Protein AF-A0A7X9PZQ4-F1 (afdb_monomer_lite)

pLDDT: mean 87.84, std 7.23, range [57.78, 97.38]

Foldseek 3Di:
DCVVCCVPCVVVVVVVVVVVVVVVVCCCPDPNVVDDPDPPPDDDPDDPVVVVVVVVVVPDDPVCVVCVPVVVVCCVVPPD

Radius of gyration: 19.25 Å; chains: 1; bounding box: 38×30×52 Å

Secondary structure (DSSP, 8-state):
-HHHHHHHHHHHHHHHHHHHHHHHHHHHHSGGGGS-SS-TTPPPSS-HHHHHHHHHHHH--HHHHHHHHHHHHHHHHS--

Structure (mmCIF, N/CA/C/O backbone):
data_AF-A0A7X9PZQ4-F1
#
_entry.id   AF-A0A7X9PZQ4-F1
#
loop_
_atom_site.group_PDB
_atom_site.id
_atom_site.type_symbol
_atom_site.label_atom_id
_atom_site.label_alt_id
_atom_site.label_comp_id
_atom_site.label_asym_id
_atom_site.label_entity_id
_atom_site.label_seq_id
_atom_site.pdbx_PDB_ins_code
_atom_site.Cartn_x
_atom_site.Cartn_y
_atom_site.Cartn_z
_atom_site.occupancy
_atom_site.B_iso_o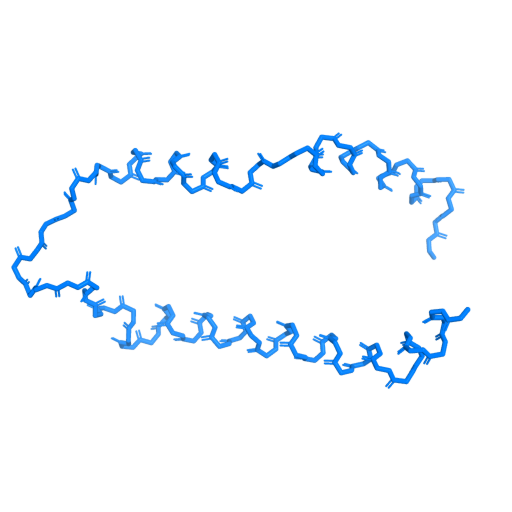r_equiv
_atom_site.auth_seq_id
_atom_site.auth_comp_id
_atom_site.auth_asym_id
_atom_site.auth_atom_id
_atom_site.pdbx_PDB_model_num
ATOM 1 N N . MET A 1 1 ? 23.440 -7.017 -13.051 1.00 57.78 1 MET A N 1
ATOM 2 C CA . MET A 1 1 ? 23.574 -7.817 -11.809 1.00 57.78 1 MET A CA 1
ATOM 3 C C . MET A 1 1 ? 22.231 -8.049 -11.105 1.00 57.78 1 MET A C 1
ATOM 5 O O . MET A 1 1 ? 22.048 -9.127 -10.567 1.00 57.78 1 MET A O 1
ATOM 9 N N . THR A 1 2 ? 21.256 -7.130 -11.164 1.00 78.75 2 THR A N 1
ATOM 10 C CA . THR A 1 2 ? 19.897 -7.319 -10.596 1.00 78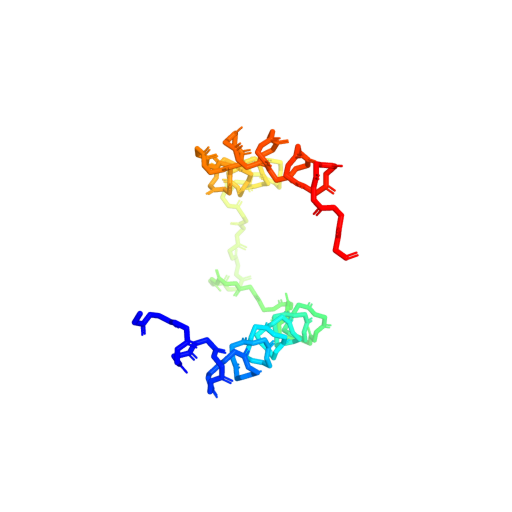.75 2 THR A CA 1
ATOM 11 C C . THR A 1 2 ? 18.955 -8.193 -11.442 1.00 78.75 2 THR A C 1
ATOM 13 O O . THR A 1 2 ? 18.005 -8.761 -10.907 1.00 78.75 2 THR A O 1
ATOM 16 N N . A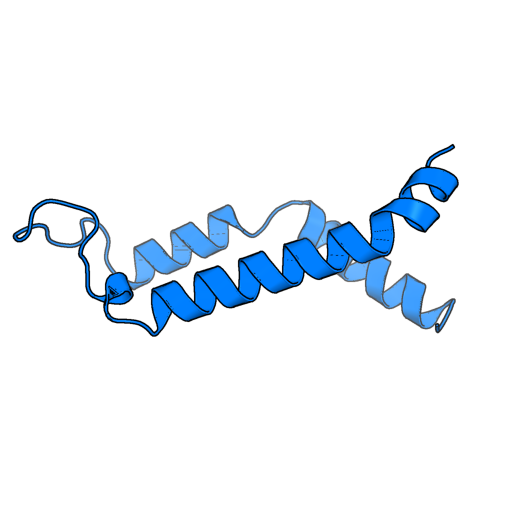LA A 1 3 ? 19.228 -8.346 -12.744 1.00 79.56 3 ALA A N 1
ATOM 17 C CA . ALA A 1 3 ? 18.398 -9.140 -13.659 1.00 79.56 3 ALA A CA 1
ATOM 18 C C . ALA A 1 3 ? 18.268 -10.613 -13.232 1.00 79.56 3 ALA A C 1
ATOM 20 O O . ALA A 1 3 ? 17.165 -11.139 -13.221 1.00 79.56 3 ALA A O 1
ATOM 21 N N . TRP A 1 4 ? 19.358 -11.239 -12.772 1.00 85.81 4 TRP A N 1
ATOM 22 C CA . TRP A 1 4 ? 19.339 -12.627 -12.294 1.00 85.81 4 TRP A CA 1
ATOM 23 C C . TRP A 1 4 ? 18.421 -12.817 -11.075 1.00 85.81 4 TRP A C 1
ATOM 25 O O . TRP A 1 4 ? 17.656 -13.773 -11.011 1.00 85.81 4 TRP A O 1
ATOM 35 N N . VAL A 1 5 ? 18.440 -11.871 -10.129 1.00 84.88 5 VAL A N 1
ATOM 36 C CA . VAL A 1 5 ? 17.526 -11.895 -8.973 1.00 84.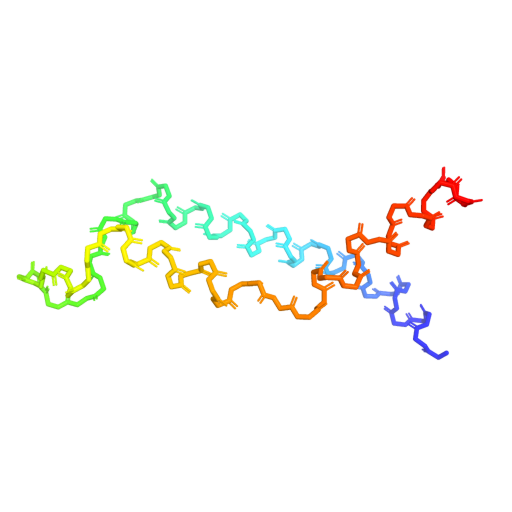88 5 VAL A CA 1
ATOM 37 C C . VAL A 1 5 ? 16.085 -11.718 -9.439 1.00 84.88 5 VAL A C 1
ATOM 39 O O . VAL A 1 5 ? 15.201 -12.424 -8.975 1.00 84.88 5 VAL A O 1
ATOM 42 N N . THR A 1 6 ? 15.846 -10.812 -10.384 1.00 85.00 6 THR A N 1
ATOM 43 C CA . THR A 1 6 ? 14.496 -10.553 -10.904 1.00 85.00 6 THR A CA 1
ATOM 44 C C . THR A 1 6 ? 13.932 -11.774 -11.636 1.00 85.00 6 THR A C 1
ATOM 46 O O . THR A 1 6 ? 12.763 -12.098 -11.468 1.00 85.00 6 THR A O 1
ATOM 49 N N . GLU A 1 7 ? 14.762 -12.496 -12.386 1.00 84.25 7 GLU A N 1
ATOM 50 C CA . GLU A 1 7 ? 14.358 -13.683 -13.144 1.00 84.25 7 GLU A CA 1
ATOM 51 C C . GLU A 1 7 ? 14.020 -14.871 -12.228 1.00 84.25 7 GLU A C 1
ATOM 53 O O . GLU A 1 7 ? 12.981 -15.508 -12.393 1.00 84.25 7 GLU A O 1
ATOM 58 N N . TRP A 1 8 ? 14.840 -15.126 -11.203 1.00 87.50 8 TRP A N 1
ATOM 59 C CA . TRP A 1 8 ? 14.630 -16.260 -10.295 1.00 87.50 8 TRP A CA 1
ATOM 60 C C . TRP A 1 8 ? 13.677 -15.967 -9.127 1.00 87.50 8 TRP A C 1
ATOM 62 O O . TRP A 1 8 ? 12.945 -16.862 -8.705 1.00 87.50 8 TRP A O 1
ATOM 72 N N . PHE A 1 9 ? 13.654 -14.737 -8.603 1.00 89.94 9 PHE A N 1
ATOM 73 C CA . PHE A 1 9 ? 12.830 -14.341 -7.449 1.00 89.94 9 PHE A CA 1
ATOM 74 C C . PHE A 1 9 ? 11.610 -13.484 -7.807 1.00 89.94 9 PHE A C 1
ATOM 76 O O . PHE A 1 9 ? 10.772 -13.244 -6.936 1.00 89.94 9 PHE A O 1
ATOM 83 N N . GLY A 1 10 ? 11.454 -13.045 -9.060 1.00 87.31 10 GLY A N 1
ATOM 84 C CA . GLY A 1 10 ? 10.328 -12.198 -9.469 1.00 87.31 10 GLY A CA 1
ATOM 85 C C . GLY A 1 10 ? 8.964 -12.846 -9.218 1.00 87.31 10 GLY A C 1
ATOM 86 O O . GLY A 1 10 ? 8.070 -12.210 -8.663 1.00 87.31 10 GLY A O 1
ATOM 87 N N . TRP A 1 11 ? 8.814 -14.138 -9.531 1.00 91.12 11 TRP A N 1
ATOM 88 C CA . TRP A 1 11 ? 7.564 -14.873 -9.286 1.00 91.12 11 TRP A CA 1
ATOM 89 C C . TRP A 1 11 ? 7.228 -14.965 -7.790 1.00 91.12 11 TRP A C 1
ATOM 91 O O . TRP A 1 11 ? 6.071 -14.809 -7.400 1.00 91.12 11 TRP A O 1
ATOM 101 N N . PHE A 1 12 ? 8.244 -15.174 -6.945 1.00 92.38 12 PHE A N 1
ATOM 102 C CA . PHE A 1 12 ? 8.083 -15.243 -5.497 1.00 92.38 12 PHE A CA 1
ATOM 103 C C . PHE A 1 12 ? 7.676 -13.882 -4.931 1.00 92.38 12 PHE A C 1
ATOM 105 O O . PHE A 1 12 ? 6.789 -13.818 -4.086 1.00 92.38 12 PHE A O 1
ATOM 112 N N . TYR A 1 13 ? 8.266 -12.793 -5.434 1.00 92.19 13 TYR A N 1
ATOM 113 C CA . TYR A 1 13 ? 7.899 -11.433 -5.046 1.00 92.19 13 TYR A CA 1
ATOM 114 C C . TYR A 1 13 ? 6.419 -11.137 -5.329 1.00 92.19 13 TYR A C 1
ATOM 116 O O . TYR A 1 13 ? 5.699 -10.696 -4.433 1.00 92.19 13 TYR A O 1
ATOM 124 N N . VAL A 1 14 ? 5.938 -11.444 -6.541 1.00 93.44 14 VAL A N 1
ATOM 125 C CA . VAL A 1 14 ? 4.531 -11.225 -6.925 1.00 93.44 14 VAL A CA 1
ATO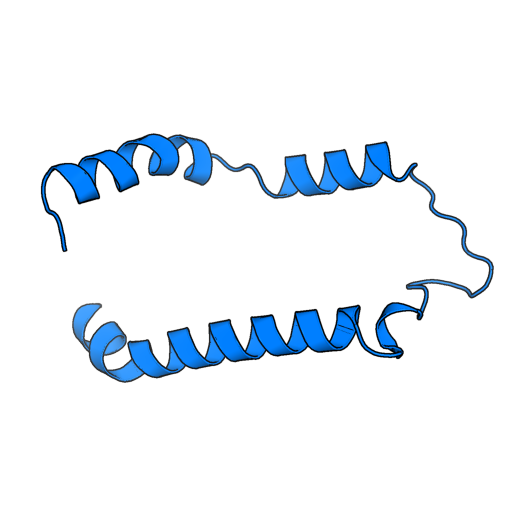M 126 C C . VAL A 1 14 ? 3.583 -12.100 -6.099 1.00 93.44 14 VAL A C 1
ATOM 128 O O . VAL A 1 14 ? 2.549 -11.618 -5.626 1.00 93.44 14 VAL A O 1
ATOM 131 N N . LEU A 1 15 ? 3.937 -13.370 -5.878 1.00 95.62 15 LEU A N 1
ATOM 132 C CA . LEU A 1 15 ? 3.143 -14.285 -5.057 1.00 95.62 15 LEU A CA 1
ATOM 133 C C . LEU A 1 15 ? 3.066 -13.803 -3.608 1.00 95.62 15 LEU A C 1
ATOM 135 O O . LEU A 1 15 ? 1.979 -13.775 -3.038 1.00 95.62 15 LEU A O 1
ATOM 139 N N . LEU A 1 16 ? 4.190 -13.385 -3.024 1.00 96.25 16 LEU A N 1
ATOM 140 C CA . LEU A 1 16 ? 4.248 -12.869 -1.661 1.00 96.25 16 LEU A CA 1
ATOM 141 C C . LEU A 1 16 ? 3.412 -11.594 -1.515 1.00 96.25 16 LEU A C 1
ATOM 143 O O . LEU A 1 16 ? 2.608 -11.505 -0.591 1.00 96.25 16 LEU A O 1
ATOM 147 N N . ALA A 1 17 ? 3.552 -10.638 -2.438 1.00 96.31 17 ALA A N 1
ATOM 148 C CA . ALA A 1 17 ? 2.756 -9.411 -2.438 1.00 96.31 17 ALA A CA 1
ATOM 149 C C . ALA A 1 17 ? 1.251 -9.720 -2.505 1.00 96.31 17 ALA A C 1
ATOM 151 O O . ALA A 1 17 ? 0.463 -9.189 -1.720 1.00 96.31 17 ALA A O 1
ATOM 152 N N . THR A 1 18 ? 0.860 -10.649 -3.380 1.00 96.81 18 THR A N 1
ATOM 153 C CA . THR A 1 18 ? -0.531 -11.105 -3.506 1.00 96.81 18 THR A CA 1
ATOM 154 C C . THR A 1 18 ? -1.010 -11.809 -2.234 1.00 96.81 18 THR A C 1
ATOM 156 O O . THR A 1 18 ? -2.113 -11.545 -1.762 1.00 96.81 18 THR A O 1
ATOM 159 N N . ALA A 1 19 ? -0.185 -12.667 -1.631 1.00 97.38 19 ALA A N 1
ATOM 160 C CA . ALA A 1 19 ? -0.517 -13.373 -0.397 1.00 97.38 19 ALA A CA 1
ATOM 161 C C . ALA A 1 19 ? -0.713 -12.408 0.782 1.00 97.38 19 ALA A C 1
ATOM 163 O O . ALA A 1 19 ? -1.669 -12.561 1.542 1.00 97.38 19 ALA A O 1
ATOM 164 N N . VAL A 1 20 ? 0.140 -11.386 0.910 1.00 97.31 20 VAL A N 1
ATOM 165 C CA . VAL A 1 20 ? -0.006 -10.330 1.925 1.00 97.31 20 VAL A CA 1
ATOM 166 C C . VAL A 1 20 ? -1.289 -9.532 1.697 1.00 97.31 20 VAL A C 1
ATOM 168 O O . VAL A 1 20 ? -2.026 -9.289 2.651 1.00 97.31 20 VAL A O 1
ATOM 171 N N . LEU A 1 21 ? -1.604 -9.175 0.447 1.00 96.88 21 LEU A N 1
ATOM 172 C CA . LEU A 1 21 ? -2.849 -8.480 0.115 1.00 96.88 21 LEU A CA 1
ATOM 173 C C . LEU A 1 21 ? -4.078 -9.308 0.517 1.00 96.88 21 LEU A C 1
ATOM 175 O O . LEU A 1 21 ? -4.960 -8.811 1.217 1.00 96.88 21 LEU A O 1
ATOM 179 N N . VAL A 1 22 ? -4.116 -10.585 0.125 1.00 97.19 22 VAL A N 1
ATOM 180 C CA . VAL A 1 22 ? -5.200 -11.510 0.490 1.00 97.19 22 VAL A CA 1
ATOM 181 C C . VAL A 1 22 ? -5.302 -11.659 2.007 1.00 97.19 22 VAL A C 1
ATOM 183 O O . VAL A 1 22 ? -6.406 -11.650 2.545 1.00 97.19 22 VAL A O 1
ATOM 186 N N . PHE A 1 23 ? -4.173 -11.746 2.710 1.00 96.12 23 PHE A N 1
ATOM 187 C CA . PHE A 1 23 ? -4.138 -11.837 4.165 1.00 96.12 23 PHE A CA 1
ATOM 188 C C . PHE A 1 23 ? -4.736 -10.598 4.845 1.00 96.12 23 PHE A C 1
ATOM 190 O O . PHE A 1 23 ? -5.574 -10.738 5.735 1.00 96.12 23 PHE A O 1
ATOM 197 N N . VAL A 1 24 ? -4.373 -9.388 4.409 1.00 95.31 24 VAL A N 1
ATOM 198 C CA . VAL A 1 24 ? -4.921 -8.138 4.966 1.00 95.31 24 VAL A CA 1
ATOM 199 C C . VAL A 1 24 ? -6.419 -8.014 4.680 1.00 95.31 24 VAL A C 1
ATOM 201 O O . VAL A 1 24 ? -7.186 -7.671 5.580 1.00 95.31 24 VAL A O 1
ATOM 204 N N . LEU A 1 25 ? -6.859 -8.353 3.463 1.00 95.56 25 LEU A N 1
ATOM 205 C CA . LEU A 1 25 ? -8.283 -8.377 3.115 1.00 95.56 25 LEU A CA 1
ATOM 206 C C . LEU A 1 25 ? -9.054 -9.396 3.962 1.00 95.56 25 LEU A C 1
ATOM 208 O O . LEU A 1 25 ? -10.125 -9.085 4.484 1.00 95.56 25 LEU A O 1
ATOM 212 N N . TYR A 1 26 ? -8.490 -10.591 4.152 1.00 95.25 26 TYR A N 1
ATOM 213 C CA . TYR A 1 26 ? -9.061 -11.612 5.022 1.00 95.25 26 TYR A CA 1
ATOM 214 C C . TYR A 1 26 ? -9.191 -11.106 6.462 1.00 95.25 26 TYR A C 1
ATOM 216 O O . TYR A 1 26 ? -10.259 -11.232 7.056 1.00 95.25 26 TYR A O 1
ATOM 224 N N . LEU A 1 27 ? -8.156 -10.475 7.024 1.00 94.00 27 LEU A N 1
ATOM 225 C CA . LEU A 1 27 ? -8.230 -9.891 8.365 1.00 94.00 27 LEU A CA 1
ATOM 226 C C . LEU A 1 27 ? -9.319 -8.818 8.471 1.00 94.00 27 LEU A C 1
ATOM 228 O O . LEU A 1 27 ? -10.077 -8.841 9.437 1.00 94.00 27 LEU A O 1
ATOM 232 N N . GLY A 1 28 ? -9.438 -7.940 7.472 1.00 91.56 28 GLY A N 1
ATOM 233 C CA . GLY A 1 28 ? -10.434 -6.867 7.456 1.00 91.56 28 GLY A CA 1
ATOM 234 C C . GLY A 1 28 ? -11.882 -7.359 7.370 1.00 91.56 28 GLY A C 1
ATOM 235 O O . GLY A 1 28 ? -12.744 -6.836 8.069 1.00 91.56 28 GLY A O 1
ATOM 236 N N . VAL A 1 29 ? -12.156 -8.374 6.542 1.00 93.69 29 VAL A N 1
ATOM 237 C CA . VAL A 1 29 ? -13.518 -8.912 6.335 1.00 93.69 29 VAL A CA 1
ATOM 238 C C . VAL A 1 29 ? -13.901 -9.951 7.393 1.00 93.69 29 VAL A C 1
ATOM 240 O O . VAL A 1 29 ? -15.076 -10.134 7.708 1.00 93.69 29 VAL A O 1
ATOM 243 N N . SER A 1 30 ? -12.921 -10.658 7.952 1.00 91.75 30 SER A N 1
ATOM 244 C CA . SER A 1 30 ? -13.167 -11.679 8.968 1.00 91.75 30 SER A CA 1
ATOM 245 C C . SER A 1 30 ? -13.587 -11.082 10.318 1.00 91.75 30 SER A C 1
ATOM 247 O O . SER A 1 30 ? -13.529 -9.879 10.578 1.00 91.75 30 SER A O 1
ATOM 249 N N . ARG A 1 31 ? -13.938 -11.970 11.254 1.00 84.81 31 ARG A N 1
ATOM 250 C CA . ARG A 1 31 ? -14.221 -11.620 12.655 1.00 84.81 31 ARG A CA 1
ATOM 251 C C . ARG A 1 31 ? -13.085 -10.849 13.343 1.00 84.81 31 ARG A C 1
ATOM 253 O O . ARG A 1 31 ? -13.336 -10.166 14.329 1.00 84.81 31 ARG A O 1
ATOM 260 N N . TYR A 1 32 ? -11.852 -10.970 12.844 1.00 86.56 32 TYR A N 1
ATOM 261 C CA . TYR A 1 32 ? -10.689 -10.294 13.413 1.00 86.56 32 TYR A CA 1
ATOM 262 C C . TYR A 1 32 ? -10.725 -8.776 13.184 1.00 86.56 32 TYR A C 1
ATOM 264 O O . TYR A 1 32 ? -10.222 -8.042 14.026 1.00 86.56 32 TYR A O 1
ATOM 272 N N . GLY A 1 33 ? -11.397 -8.289 12.134 1.00 82.12 33 GLY A N 1
ATOM 273 C CA . GLY A 1 33 ? -11.560 -6.853 11.874 1.00 82.12 33 GLY A CA 1
ATOM 274 C C . GLY A 1 33 ? -12.439 -6.120 12.895 1.00 82.12 33 GLY A C 1
ATOM 275 O O . GLY A 1 33 ? -12.370 -4.900 13.007 1.00 82.12 33 GLY A O 1
ATOM 276 N N . HIS A 1 34 ? -13.239 -6.850 13.680 1.00 80.88 34 HIS A N 1
ATOM 277 C CA . HIS A 1 34 ? -14.073 -6.273 14.742 1.00 80.88 34 HIS A CA 1
ATOM 278 C C . HIS A 1 34 ? -13.315 -6.095 16.065 1.00 80.88 34 HIS A C 1
ATOM 280 O O . HIS A 1 34 ? -13.838 -5.486 17.001 1.00 80.88 34 HIS A O 1
ATOM 286 N N . ILE A 1 35 ? -12.097 -6.636 16.160 1.00 84.94 35 ILE A N 1
ATOM 287 C CA . ILE A 1 35 ? -11.270 -6.538 17.358 1.00 84.94 35 ILE A CA 1
ATOM 288 C C . ILE A 1 35 ? -10.715 -5.116 17.440 1.00 84.94 35 ILE A C 1
ATOM 290 O O . ILE A 1 35 ? -10.017 -4.646 16.542 1.00 84.94 35 ILE A O 1
ATOM 294 N N . ARG A 1 36 ? -11.025 -4.424 18.539 1.00 81.75 36 ARG A N 1
ATOM 295 C CA . ARG A 1 36 ? -10.477 -3.094 18.815 1.00 81.75 36 ARG A CA 1
ATOM 296 C C . ARG A 1 36 ? -9.015 -3.235 19.222 1.00 81.75 36 ARG A C 1
ATOM 298 O O . ARG A 1 36 ? -8.681 -4.009 20.114 1.00 81.75 36 ARG A O 1
ATOM 305 N N . LEU A 1 37 ? -8.144 -2.467 18.575 1.00 83.00 37 LEU A N 1
ATOM 306 C CA . LEU A 1 37 ? -6.725 -2.385 18.916 1.00 83.00 37 LEU A CA 1
ATOM 307 C C . LEU A 1 37 ? -6.554 -1.469 20.138 1.00 83.00 37 LEU A C 1
ATOM 309 O O . LEU A 1 37 ? -6.230 -0.293 20.007 1.00 83.00 37 LEU A O 1
ATOM 313 N N . GLY A 1 38 ? -6.854 -1.994 21.324 1.00 81.81 38 GLY A N 1
ATOM 314 C CA . GLY A 1 38 ? -6.815 -1.261 22.589 1.00 81.81 38 GLY A CA 1
ATOM 315 C C . GLY A 1 38 ? -7.740 -1.888 23.635 1.00 81.81 38 GLY A C 1
ATOM 316 O O . GLY A 1 38 ? -8.380 -2.898 23.352 1.00 81.81 38 GLY A O 1
ATOM 317 N N . PRO A 1 39 ? -7.840 -1.311 24.844 1.00 77.88 39 PRO A N 1
ATOM 318 C CA . PRO A 1 39 ? -8.811 -1.754 25.845 1.00 77.88 39 PRO A CA 1
ATOM 319 C C . PRO A 1 39 ? -10.237 -1.757 25.272 1.00 77.88 39 PRO A C 1
ATOM 321 O O . PRO A 1 39 ? -10.571 -0.873 24.480 1.00 77.88 39 PRO A O 1
ATOM 324 N N . ASP A 1 40 ? -11.105 -2.676 25.704 1.00 73.88 40 ASP A N 1
ATOM 325 C CA . ASP A 1 40 ? -12.471 -2.834 25.161 1.00 73.88 40 ASP A CA 1
ATOM 326 C C . ASP A 1 40 ? -13.325 -1.554 25.234 1.00 73.88 40 ASP A C 1
ATOM 328 O O . ASP A 1 40 ? -14.278 -1.373 24.476 1.00 73.88 40 ASP A O 1
ATOM 332 N N . HIS A 1 41 ? -12.972 -0.641 26.141 1.00 75.12 41 HIS A N 1
ATOM 333 C CA . HIS A 1 41 ? -13.660 0.632 26.376 1.00 75.12 41 HIS A CA 1
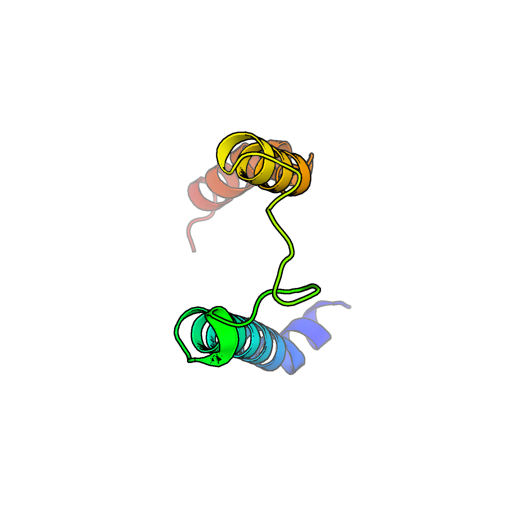ATOM 334 C C . HIS A 1 41 ? -13.001 1.822 25.661 1.00 75.12 41 HIS A C 1
ATOM 336 O O . HIS A 1 41 ? -13.418 2.967 25.854 1.00 75.12 41 HIS A O 1
ATOM 342 N N . SER A 1 42 ? -11.950 1.580 24.876 1.00 76.00 42 SER A N 1
ATOM 343 C CA . SER A 1 42 ? -11.227 2.627 24.161 1.00 76.00 42 SER A CA 1
ATOM 344 C C . SER A 1 42 ? -12.108 3.267 23.088 1.00 76.00 42 SER A C 1
ATOM 346 O O . SER A 1 42 ? -12.796 2.604 22.304 1.00 76.00 42 SER A O 1
ATOM 348 N N . ARG A 1 43 ? -12.100 4.599 23.074 1.00 77.00 43 ARG A N 1
ATOM 349 C CA . ARG A 1 43 ? -12.733 5.415 22.038 1.00 77.00 43 ARG A CA 1
ATOM 350 C C . ARG A 1 43 ? -11.639 5.951 21.113 1.00 77.00 43 ARG A C 1
ATOM 352 O O . ARG A 1 43 ? -10.532 6.181 21.596 1.00 77.00 43 ARG A O 1
ATOM 359 N N . PRO A 1 44 ? -11.922 6.155 19.816 1.00 82.50 44 PRO A N 1
ATOM 360 C CA . PRO A 1 44 ? -10.970 6.792 18.914 1.00 82.50 44 PRO A CA 1
ATOM 361 C C . PRO A 1 44 ? -10.557 8.160 19.465 1.00 82.50 44 PRO A C 1
ATOM 363 O O . PRO A 1 44 ? -11.423 8.975 19.783 1.00 82.50 44 PRO A O 1
ATOM 366 N N . GLU A 1 45 ? -9.251 8.396 19.590 1.00 85.62 45 GLU A N 1
ATOM 367 C CA . GLU A 1 45 ? -8.707 9.690 20.028 1.00 85.62 45 GLU A CA 1
ATOM 368 C C . GLU A 1 45 ? -8.892 10.764 18.944 1.00 85.62 45 GLU A C 1
ATOM 370 O O . GLU A 1 45 ? -9.192 11.919 19.236 1.00 85.62 45 GLU A O 1
ATOM 375 N N . PHE A 1 46 ? -8.798 10.354 17.677 1.00 86.12 46 PHE A N 1
ATOM 376 C CA . PHE A 1 46 ? -9.021 11.200 16.510 1.00 86.12 46 PHE A CA 1
ATOM 377 C C . PHE A 1 46 ? -10.368 10.892 15.856 1.00 86.12 46 PHE A C 1
ATOM 379 O O . PHE A 1 46 ? -10.814 9.742 15.814 1.00 86.12 46 PHE A O 1
ATOM 386 N N . SER A 1 47 ? -11.011 11.921 15.296 1.00 90.94 47 SER A N 1
ATOM 387 C CA . SER A 1 47 ? -12.198 11.724 14.460 1.00 90.94 47 SER A CA 1
ATOM 388 C C . SER A 1 47 ? -11.844 10.894 13.224 1.00 90.94 47 SER A C 1
ATOM 390 O O . SER A 1 47 ? -10.713 10.940 12.738 1.00 90.94 47 SER A O 1
ATOM 392 N N . THR A 1 48 ? -12.816 10.174 12.661 1.00 89.94 48 THR A N 1
ATOM 393 C CA . THR A 1 48 ? -12.606 9.359 11.452 1.00 89.94 48 THR A CA 1
ATOM 394 C C . THR A 1 48 ? -12.009 10.170 10.298 1.00 89.94 48 THR A C 1
ATOM 396 O O . THR A 1 48 ? -11.177 9.663 9.551 1.00 89.94 48 THR A O 1
ATOM 399 N N . PHE A 1 49 ? -12.381 11.450 10.187 1.00 93.62 49 PHE A N 1
ATOM 400 C CA . PHE A 1 49 ? -11.838 12.361 9.180 1.00 93.62 49 PHE A CA 1
ATOM 401 C C . PHE A 1 49 ? -10.372 12.731 9.443 1.00 93.62 49 PHE A C 1
ATOM 403 O O . PHE A 1 49 ? -9.552 12.694 8.523 1.00 93.62 49 PHE A O 1
ATOM 410 N N . ALA A 1 50 ? -10.025 13.051 10.693 1.00 93.75 50 ALA A N 1
ATOM 411 C CA . ALA A 1 50 ? -8.648 13.350 11.072 1.00 93.75 50 ALA A CA 1
ATOM 412 C C . ALA A 1 50 ? -7.749 12.117 10.886 1.00 93.75 50 ALA A C 1
ATOM 414 O O . ALA A 1 50 ? -6.677 12.228 10.301 1.00 93.75 50 ALA A O 1
ATOM 415 N N . TRP A 1 51 ? -8.221 10.931 11.281 1.00 93.06 51 TRP A N 1
ATOM 416 C CA . TRP A 1 51 ? -7.514 9.666 11.070 1.00 93.06 51 TRP A CA 1
ATOM 417 C C . TRP A 1 51 ? -7.286 9.356 9.581 1.00 93.06 51 TRP A C 1
ATOM 419 O O . TRP A 1 51 ? -6.165 9.040 9.185 1.00 93.06 51 TRP A O 1
ATOM 429 N N . ALA A 1 52 ? -8.311 9.508 8.734 1.00 91.88 52 ALA A N 1
ATOM 430 C CA . ALA A 1 52 ? -8.170 9.298 7.292 1.00 91.88 52 ALA A CA 1
ATOM 431 C C . ALA A 1 52 ? -7.176 10.292 6.664 1.00 91.88 52 ALA A C 1
ATOM 433 O O . ALA A 1 52 ? -6.356 9.911 5.830 1.00 91.88 52 ALA A O 1
ATOM 434 N N . SER A 1 53 ? -7.200 11.550 7.116 1.00 93.75 53 SER A N 1
ATOM 435 C CA . SER A 1 53 ? -6.242 12.580 6.694 1.00 93.75 53 SER A CA 1
ATOM 436 C C . SER A 1 53 ? -4.805 12.225 7.085 1.00 93.75 53 SER A C 1
ATOM 438 O O . SER A 1 53 ? -3.890 12.419 6.288 1.00 93.75 53 SER A O 1
ATOM 440 N N . MET A 1 54 ? -4.596 11.659 8.279 1.00 94.12 54 MET A N 1
ATOM 441 C CA . MET A 1 54 ? -3.279 11.186 8.718 1.00 94.12 54 MET A CA 1
ATOM 442 C C . MET A 1 54 ? -2.776 10.020 7.862 1.00 94.12 54 MET A C 1
ATOM 444 O O . MET A 1 54 ? -1.613 10.022 7.470 1.00 94.12 54 MET A O 1
ATOM 448 N N . LEU A 1 55 ? -3.644 9.057 7.529 1.00 92.25 55 LEU A N 1
ATOM 449 C CA . LEU A 1 55 ? -3.292 7.936 6.650 1.00 92.25 55 LEU A CA 1
ATOM 450 C C . LEU A 1 55 ? -2.897 8.427 5.248 1.00 92.25 55 LEU A C 1
ATOM 452 O O . LEU A 1 55 ? -1.922 7.950 4.673 1.00 92.25 55 LEU A O 1
ATOM 456 N N . PHE A 1 56 ? -3.625 9.416 4.722 1.00 89.00 56 PHE A N 1
ATOM 457 C CA . PHE A 1 56 ? -3.303 10.047 3.445 1.00 89.00 56 PHE A CA 1
ATOM 458 C C . PHE A 1 56 ? -1.951 10.767 3.499 1.00 89.00 56 PHE A C 1
ATOM 460 O O . PHE A 1 56 ? -1.093 10.524 2.656 1.00 89.00 56 PHE A O 1
ATOM 467 N N . ALA A 1 57 ? -1.721 11.591 4.523 1.00 90.00 57 ALA A N 1
ATOM 468 C CA . ALA A 1 57 ? -0.453 12.295 4.700 1.00 90.00 57 ALA A CA 1
ATOM 469 C C . ALA A 1 57 ? 0.738 11.333 4.864 1.00 90.00 57 ALA A C 1
ATOM 471 O O . ALA A 1 57 ? 1.817 11.609 4.353 1.00 90.00 57 ALA A O 1
ATOM 472 N N . ALA A 1 58 ? 0.541 10.194 5.534 1.00 89.75 58 ALA A N 1
ATOM 473 C CA . ALA A 1 58 ? 1.563 9.159 5.667 1.00 89.75 58 ALA A CA 1
ATOM 474 C C . ALA A 1 58 ? 1.863 8.430 4.343 1.00 89.75 58 ALA A C 1
ATOM 476 O O . ALA A 1 58 ? 2.978 7.951 4.155 1.00 89.75 58 ALA A O 1
ATOM 477 N N . GLY A 1 59 ? 0.881 8.325 3.440 1.00 82.50 59 GLY A N 1
ATOM 478 C CA . GLY A 1 59 ? 1.013 7.604 2.171 1.00 82.50 59 GLY A CA 1
ATOM 479 C C . GLY A 1 59 ? 1.531 8.442 0.998 1.00 82.50 59 GLY A C 1
ATOM 480 O O . GLY A 1 59 ? 2.151 7.895 0.087 1.00 82.50 59 GLY A O 1
ATOM 481 N N . ILE A 1 60 ? 1.293 9.756 0.988 1.00 88.25 60 ILE A N 1
ATOM 482 C CA . ILE A 1 60 ? 1.715 10.631 -0.115 1.00 88.25 60 ILE A CA 1
ATOM 483 C C . ILE A 1 60 ? 3.165 11.082 0.090 1.00 88.25 60 ILE A C 1
ATOM 485 O O . ILE A 1 60 ? 3.446 12.027 0.823 1.00 88.25 60 ILE A O 1
ATOM 489 N N . GLY A 1 61 ? 4.088 10.398 -0.587 1.00 83.75 61 GLY A N 1
ATOM 490 C CA . GLY A 1 61 ? 5.512 10.737 -0.620 1.00 83.75 61 GLY A CA 1
ATOM 491 C C . GLY A 1 61 ? 5.961 11.415 -1.919 1.00 83.75 61 GLY A C 1
ATOM 492 O O . GLY A 1 61 ? 5.213 11.509 -2.895 1.00 83.75 61 GLY A O 1
ATOM 493 N N . THR A 1 62 ? 7.231 11.831 -1.951 1.00 85.38 62 THR A N 1
ATOM 494 C CA . THR A 1 62 ? 7.909 12.373 -3.147 1.00 85.38 62 THR A CA 1
ATOM 495 C C . THR A 1 62 ? 7.823 11.426 -4.346 1.00 85.38 62 THR A C 1
ATOM 497 O O . THR A 1 62 ? 7.690 11.882 -5.481 1.00 85.38 62 THR A O 1
ATOM 500 N N . ASP A 1 63 ? 7.824 10.116 -4.098 1.00 85.81 63 ASP A N 1
ATOM 501 C CA . ASP A 1 63 ? 7.734 9.096 -5.144 1.00 85.81 63 ASP A CA 1
ATOM 502 C C . ASP A 1 63 ? 6.438 9.218 -5.951 1.00 85.81 63 ASP A C 1
ATOM 504 O O . ASP A 1 63 ? 6.469 9.114 -7.172 1.00 85.81 63 ASP A O 1
ATOM 508 N N . VAL A 1 64 ? 5.309 9.542 -5.310 1.00 88.56 64 VAL A N 1
ATOM 509 C CA . VAL A 1 64 ? 4.037 9.754 -6.020 1.00 88.56 64 VAL A CA 1
ATOM 510 C C . VAL A 1 64 ? 4.146 10.955 -6.956 1.00 88.56 64 VAL A C 1
ATOM 512 O O . VAL A 1 64 ? 3.734 10.874 -8.109 1.00 88.56 64 VAL A O 1
ATOM 515 N N . MET A 1 65 ? 4.750 12.059 -6.503 1.00 88.81 65 MET A N 1
ATOM 516 C CA . MET A 1 65 ? 4.933 13.249 -7.343 1.00 88.81 65 MET A CA 1
ATOM 517 C C . MET A 1 65 ? 5.826 12.952 -8.552 1.00 88.81 65 MET A C 1
ATOM 519 O O . MET A 1 65 ? 5.525 13.397 -9.656 1.00 88.81 65 MET A O 1
ATOM 523 N N . PHE A 1 66 ? 6.881 12.160 -8.368 1.00 89.56 66 PHE A N 1
ATOM 524 C CA . PHE A 1 66 ? 7.799 11.785 -9.441 1.00 89.56 66 PHE A CA 1
ATOM 525 C C . PHE A 1 66 ? 7.174 10.787 -10.430 1.00 89.56 66 PHE A C 1
ATOM 527 O O . PHE A 1 66 ? 7.090 11.054 -11.633 1.00 89.56 66 PHE A O 1
ATOM 534 N N . TYR A 1 67 ? 6.689 9.648 -9.932 1.00 89.88 67 TYR A N 1
ATOM 535 C CA . TYR A 1 67 ? 6.171 8.569 -10.772 1.00 89.88 67 TYR A CA 1
ATOM 536 C C . TYR A 1 67 ? 4.809 8.893 -11.395 1.00 89.88 67 TYR A C 1
ATOM 538 O O . TYR A 1 67 ? 4.513 8.360 -12.460 1.00 89.88 67 TYR A O 1
ATOM 546 N N . SER A 1 68 ? 4.041 9.851 -10.850 1.00 88.31 68 SER A N 1
ATOM 547 C CA . SER A 1 68 ? 2.797 10.330 -11.483 1.00 88.31 68 SER A CA 1
ATOM 548 C C . SER A 1 68 ? 2.988 10.887 -12.898 1.00 88.31 68 SER A C 1
ATOM 550 O O . SER A 1 68 ? 2.044 10.877 -13.685 1.00 88.31 68 SER A O 1
ATOM 552 N N . VAL A 1 69 ? 4.194 11.357 -13.235 1.00 90.81 69 VAL A N 1
ATOM 553 C CA . VAL A 1 69 ? 4.531 11.867 -14.573 1.00 90.81 69 VAL A CA 1
ATOM 554 C C . VAL A 1 69 ? 5.385 10.864 -15.341 1.00 90.81 69 VAL A C 1
ATOM 556 O O . VAL A 1 69 ? 5.128 10.602 -16.515 1.00 90.81 69 VAL A O 1
ATOM 559 N N . VAL A 1 70 ? 6.401 10.299 -14.684 1.00 91.69 70 VAL A N 1
ATOM 560 C CA . VAL A 1 70 ? 7.393 9.436 -15.339 1.00 91.69 70 VAL A CA 1
ATOM 561 C C . VAL A 1 70 ? 6.779 8.128 -15.821 1.00 91.69 70 VAL A C 1
ATOM 563 O O . VAL A 1 70 ? 7.038 7.718 -16.952 1.00 91.69 70 VAL A O 1
ATOM 566 N N . GLU A 1 71 ? 5.950 7.484 -15.002 1.00 89.12 71 GLU A N 1
ATOM 567 C CA . GLU A 1 71 ? 5.394 6.176 -15.338 1.00 89.12 71 GLU A CA 1
ATOM 568 C C . GLU A 1 71 ? 4.436 6.258 -16.543 1.00 89.12 71 GLU A C 1
ATOM 570 O O . GLU A 1 71 ? 4.711 5.579 -17.537 1.00 89.12 71 GLU A O 1
ATOM 575 N N . PRO A 1 72 ? 3.429 7.160 -16.589 1.00 90.62 72 PRO A N 1
ATOM 576 C CA . PRO A 1 72 ? 2.569 7.295 -17.767 1.00 90.62 72 PRO A CA 1
ATOM 577 C C . PRO A 1 72 ? 3.327 7.710 -19.030 1.00 90.62 72 PRO A C 1
ATOM 579 O O . PRO A 1 72 ? 3.055 7.191 -20.112 1.00 90.62 72 PRO A O 1
ATOM 582 N N . ALA A 1 73 ? 4.297 8.624 -18.908 1.00 89.88 73 ALA A N 1
ATOM 583 C CA . ALA A 1 73 ? 5.109 9.048 -20.045 1.00 89.88 73 ALA A CA 1
ATOM 584 C C . ALA A 1 73 ? 5.931 7.879 -20.610 1.00 89.88 73 ALA A C 1
ATOM 586 O O . ALA A 1 73 ? 5.987 7.700 -21.827 1.00 89.88 73 ALA A O 1
ATOM 587 N N . SER A 1 74 ? 6.521 7.053 -19.741 1.00 89.25 74 SER A N 1
ATOM 588 C CA . SER A 1 74 ? 7.279 5.875 -20.165 1.00 89.25 74 SER A CA 1
ATOM 589 C C . SER A 1 74 ? 6.398 4.819 -20.836 1.00 89.25 74 SER A C 1
ATOM 591 O O . SER A 1 74 ? 6.779 4.313 -21.887 1.00 89.25 74 SER A O 1
ATOM 593 N N . GLN A 1 75 ? 5.194 4.557 -20.314 1.00 91.44 75 GLN A N 1
ATOM 594 C CA . GLN A 1 75 ? 4.252 3.618 -20.932 1.00 91.44 75 GLN A CA 1
ATOM 595 C C . GLN A 1 75 ? 3.692 4.129 -22.263 1.00 91.44 75 GLN A C 1
ATOM 597 O O . GLN A 1 75 ? 3.385 3.338 -23.149 1.00 91.44 75 GLN A O 1
ATOM 602 N N . TYR A 1 76 ? 3.580 5.448 -22.430 1.00 89.81 76 TYR A N 1
ATOM 603 C CA . TYR A 1 76 ? 3.186 6.049 -23.701 1.00 89.81 76 TYR A CA 1
ATOM 604 C C . TYR A 1 76 ? 4.295 5.957 -24.761 1.00 89.81 76 TYR A C 1
ATOM 606 O O . TYR A 1 76 ? 4.016 5.696 -25.929 1.00 89.81 76 TYR A O 1
ATOM 614 N N . MET A 1 77 ? 5.555 6.176 -24.369 1.00 90.38 77 MET A N 1
ATOM 615 C CA . MET A 1 77 ? 6.702 6.139 -25.287 1.00 90.38 77 MET A CA 1
ATOM 616 C C . MET A 1 77 ? 7.163 4.716 -25.624 1.00 90.38 77 MET A C 1
ATOM 618 O O . MET A 1 77 ? 7.656 4.481 -26.725 1.00 90.38 77 MET A O 1
ATOM 622 N N . ALA A 1 78 ? 7.016 3.780 -24.688 1.00 86.81 78 ALA A N 1
ATOM 623 C CA . ALA A 1 78 ? 7.355 2.371 -24.840 1.00 86.81 78 ALA A CA 1
ATOM 624 C C . ALA A 1 78 ? 6.188 1.516 -24.317 1.00 86.81 78 ALA A C 1
ATOM 626 O O . ALA A 1 78 ? 6.244 1.026 -23.184 1.00 86.81 78 ALA A O 1
ATOM 627 N N . PRO A 1 79 ? 5.108 1.378 -25.108 1.00 71.56 79 PRO A N 1
ATOM 628 C CA . PRO A 1 79 ? 3.985 0.538 -24.725 1.00 71.56 79 PRO A CA 1
ATOM 629 C C . PRO A 1 79 ? 4.445 -0.924 -24.570 1.00 71.56 79 PRO A C 1
ATOM 631 O O . PRO A 1 79 ? 5.277 -1.375 -25.363 1.00 71.56 79 PRO A O 1
ATOM 634 N N . PRO A 1 80 ? 3.954 -1.633 -23.537 1.00 66.19 80 PRO A N 1
ATOM 635 C CA . PRO A 1 80 ? 4.332 -3.015 -23.246 1.00 66.19 80 PRO A CA 1
ATOM 636 C C . PRO A 1 80 ? 3.854 -4.017 -24.304 1.00 66.19 80 PRO A C 1
ATOM 638 O O . PRO A 1 80 ? 2.814 -3.762 -24.956 1.00 66.19 80 PRO A O 1
#

Sequence (80 aa):
MTAWVTEWFGWFYVLLATAVLVFVLYLGVSRYGHIRLGPDHSRPEFSTFAWASMLFAAGIGTDVMFYSVVEPASQYMAPP